Protein AF-A0A2M7DSC3-F1 (afdb_monomer_lite)

pLDDT: mean 79.33, std 16.42, range [44.81, 96.19]

Radius of gyration: 13.54 Å; chains: 1; bounding box: 28×28×34 Å

Sequence (85 aa):
MRILSIRKGFQADHSSTSYEFFAIDKPLTRSERENVAKLSSRARPTKRRVSFIYHGDWNDLPGGWEQLMEKYYDVMYSESYDWWT

Secondary structure (DSSP, 8-state):
------------SS-EEEEEEE-SSSPPPHHHHHHHHHH-TT----SSEEEEEEESSS-PPTT-SHHHHHHT-SEEEEEEE-S--

Foldseek 3Di:
DDDPDDDADDDDDFWKKKKKFFADPFFDDPVRLVVQCVQDVQWDDDRTMTMDIGGDPDDDRVPDCVVCCVPPGVDMDMYGYDPDD

Structure (mmCIF, N/CA/C/O backbone):
data_AF-A0A2M7DSC3-F1
#
_entry.id   AF-A0A2M7DSC3-F1
#
loop_
_atom_site.group_PDB
_atom_site.id
_atom_site.type_symbol
_atom_site.label_atom_id
_atom_site.label_alt_id
_atom_site.label_comp_id
_atom_site.label_asym_id
_atom_site.label_entity_id
_atom_site.label_seq_id
_atom_site.pdbx_PDB_ins_code
_atom_site.Cartn_x
_atom_site.Cartn_y
_atom_site.Cartn_z
_atom_site.occupancy
_atom_site.B_iso_or_equiv
_atom_site.auth_seq_id
_atom_site.auth_comp_id
_atom_site.auth_asym_id
_atom_site.auth_atom_id
_atom_site.pdbx_PDB_model_num
ATOM 1 N N . MET A 1 1 ? 6.882 -7.994 10.772 1.00 47.47 1 MET A N 1
ATOM 2 C CA . MET A 1 1 ? 6.050 -8.565 9.691 1.00 47.47 1 MET A CA 1
ATOM 3 C C . MET A 1 1 ? 6.833 -9.693 9.024 1.00 47.47 1 MET A C 1
ATOM 5 O O . MET A 1 1 ? 8.033 -9.529 8.853 1.00 47.47 1 MET A O 1
ATOM 9 N N . ARG A 1 2 ? 6.221 -10.855 8.748 1.00 50.91 2 ARG A N 1
ATOM 10 C CA . ARG A 1 2 ? 6.901 -12.036 8.173 1.00 50.91 2 ARG A CA 1
ATOM 11 C C . ARG A 1 2 ? 6.328 -12.298 6.780 1.00 50.91 2 ARG A C 1
ATOM 13 O O . ARG A 1 2 ? 5.148 -12.608 6.673 1.00 50.91 2 ARG A O 1
ATOM 20 N N . ILE A 1 3 ? 7.141 -12.163 5.734 1.00 58.22 3 ILE A N 1
ATOM 21 C CA . ILE A 1 3 ? 6.746 -12.524 4.364 1.00 58.22 3 ILE A CA 1
ATOM 22 C C . ILE A 1 3 ? 6.562 -14.046 4.320 1.00 58.22 3 ILE A C 1
ATOM 24 O O . ILE A 1 3 ? 7.485 -14.785 4.657 1.00 58.22 3 ILE A O 1
ATOM 28 N N . LEU A 1 4 ? 5.359 -14.512 3.967 1.00 68.81 4 LEU A N 1
ATOM 29 C CA . LEU A 1 4 ? 5.006 -15.936 4.025 1.00 68.81 4 LEU A CA 1
ATOM 30 C C . LEU A 1 4 ? 5.503 -16.725 2.805 1.00 68.81 4 LEU A C 1
ATOM 32 O O . LEU A 1 4 ? 5.858 -17.893 2.939 1.00 68.81 4 LEU A O 1
ATOM 36 N N . SER A 1 5 ? 5.525 -16.115 1.618 1.00 51.59 5 SER A N 1
ATOM 37 C CA . SER A 1 5 ? 5.991 -16.751 0.382 1.00 51.59 5 SER A CA 1
ATOM 38 C C . SER A 1 5 ? 6.173 -15.709 -0.723 1.00 51.59 5 SER A C 1
ATOM 40 O O . SER A 1 5 ? 5.407 -14.752 -0.791 1.00 51.59 5 SER A O 1
ATOM 42 N N . ILE A 1 6 ? 7.156 -15.918 -1.601 1.00 63.41 6 ILE A N 1
ATOM 43 C CA . ILE A 1 6 ? 7.319 -15.190 -2.865 1.00 63.41 6 ILE A CA 1
ATOM 44 C C . ILE A 1 6 ? 7.385 -16.250 -3.966 1.00 63.41 6 ILE A C 1
ATOM 46 O O . ILE A 1 6 ? 8.211 -17.161 -3.893 1.00 63.41 6 ILE A O 1
ATOM 50 N N . ARG A 1 7 ? 6.516 -16.154 -4.977 1.00 52.69 7 ARG A N 1
ATOM 51 C CA . ARG A 1 7 ? 6.532 -17.028 -6.160 1.00 52.69 7 ARG A CA 1
ATOM 52 C C . ARG A 1 7 ? 6.750 -16.178 -7.408 1.00 52.69 7 ARG A C 1
ATOM 54 O O . ARG A 1 7 ? 6.100 -15.152 -7.553 1.00 52.69 7 ARG A O 1
ATOM 61 N N . LYS A 1 8 ? 7.653 -16.613 -8.290 1.00 55.19 8 LYS A N 1
ATOM 62 C CA . LYS A 1 8 ? 7.930 -15.992 -9.594 1.00 55.19 8 LYS A CA 1
ATOM 63 C C . LYS A 1 8 ? 7.507 -16.978 -10.695 1.00 55.19 8 LYS A C 1
ATOM 65 O O . LYS A 1 8 ? 7.942 -18.125 -10.651 1.00 55.19 8 LYS A O 1
ATOM 70 N N . GLY A 1 9 ? 6.649 -16.569 -11.628 1.00 49.38 9 GLY A N 1
ATOM 71 C CA . GLY A 1 9 ? 6.235 -17.347 -12.812 1.00 49.38 9 GLY A CA 1
ATOM 72 C C . GLY A 1 9 ? 6.361 -16.492 -14.080 1.00 49.38 9 GLY A C 1
ATOM 73 O O . GLY A 1 9 ? 6.369 -15.271 -13.948 1.00 49.38 9 GLY A O 1
ATOM 74 N N . PHE A 1 10 ? 6.522 -17.094 -15.273 1.00 53.78 10 PHE A N 1
ATOM 75 C CA . PHE A 1 10 ? 6.916 -16.336 -16.476 1.00 53.78 10 PHE A CA 1
ATOM 76 C C . PHE A 1 10 ? 6.378 -16.855 -17.829 1.00 53.78 10 PHE A C 1
ATOM 78 O O . PHE A 1 10 ? 6.496 -18.047 -18.104 1.00 53.78 10 PHE A O 1
ATOM 85 N N . GLN A 1 11 ? 5.855 -15.932 -18.660 1.00 44.81 11 GLN A N 1
ATOM 86 C CA . GLN A 1 11 ? 6.067 -15.727 -20.118 1.00 44.81 11 GLN A CA 1
ATOM 87 C C . GLN A 1 11 ? 5.102 -14.625 -20.624 1.00 44.81 11 GLN A C 1
ATOM 89 O O . GLN A 1 11 ? 3.898 -14.857 -20.693 1.00 44.81 11 GLN A O 1
ATOM 94 N N . ALA A 1 12 ? 5.611 -13.438 -20.985 1.00 48.34 12 ALA A N 1
ATOM 95 C CA . ALA A 1 12 ? 4.852 -12.394 -21.694 1.00 48.34 12 ALA A CA 1
ATOM 96 C C . ALA A 1 12 ? 5.761 -11.579 -22.633 1.00 48.34 12 ALA A C 1
ATOM 98 O 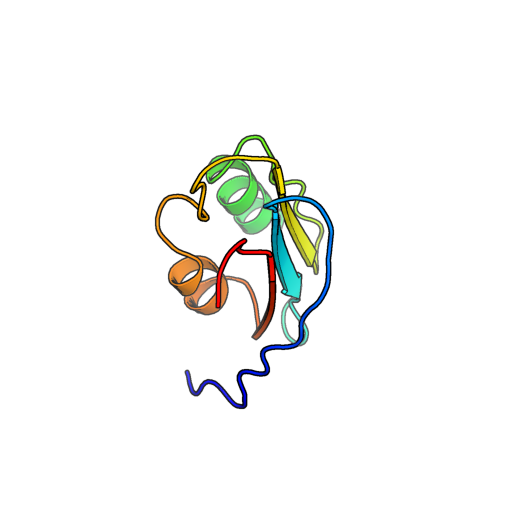O . ALA A 1 12 ? 6.983 -11.588 -22.493 1.00 48.34 12 ALA A O 1
ATOM 99 N N . ASP A 1 13 ? 5.153 -10.893 -23.597 1.00 51.16 13 ASP A N 1
ATOM 100 C CA . ASP A 1 13 ? 5.787 -10.208 -24.728 1.00 51.16 13 ASP A CA 1
ATOM 101 C C . ASP A 1 13 ? 6.157 -8.731 -24.472 1.00 51.16 13 ASP A C 1
ATOM 103 O O . ASP A 1 13 ? 6.750 -8.104 -25.347 1.00 51.16 13 ASP A O 1
ATOM 107 N N . HIS A 1 14 ? 5.900 -8.183 -23.274 1.00 54.41 14 HIS A N 1
ATOM 108 C CA . HIS A 1 14 ? 6.220 -6.792 -22.910 1.00 54.41 14 HIS A CA 1
ATOM 109 C C . HIS A 1 14 ? 6.773 -6.654 -21.482 1.00 54.41 14 HIS A C 1
ATOM 111 O O . HIS A 1 14 ? 6.266 -7.302 -20.564 1.00 54.41 14 HIS A O 1
ATOM 117 N N . SER A 1 15 ? 7.741 -5.746 -21.264 1.00 62.97 15 SER A N 1
ATOM 118 C CA . SER A 1 15 ? 8.194 -5.411 -19.910 1.00 62.97 15 SER A CA 1
ATOM 119 C C . SER A 1 15 ? 7.132 -4.599 -19.170 1.00 62.97 15 SER A C 1
ATOM 121 O O . SER A 1 15 ? 6.758 -3.483 -19.550 1.00 62.97 15 SER A O 1
ATOM 123 N N . SER A 1 16 ? 6.574 -5.194 -18.124 1.00 69.75 16 SER A N 1
ATOM 124 C CA . SER A 1 16 ? 5.583 -4.541 -17.278 1.00 69.75 16 SER A CA 1
ATOM 125 C C . SER A 1 16 ? 5.703 -5.037 -15.850 1.00 69.75 16 SER A C 1
ATOM 127 O O . SER A 1 16 ? 5.998 -6.209 -15.615 1.00 69.75 16 SER A O 1
ATOM 129 N N . THR A 1 17 ? 5.477 -4.130 -14.905 1.00 79.12 17 THR A N 1
ATOM 130 C CA . THR A 1 17 ? 5.415 -4.461 -13.483 1.00 79.12 17 THR A CA 1
ATOM 131 C C . THR A 1 17 ? 4.045 -4.066 -12.956 1.00 79.12 17 THR A C 1
ATOM 133 O O . THR A 1 17 ? 3.623 -2.909 -13.062 1.00 79.12 17 THR A O 1
ATOM 136 N N . SER A 1 18 ? 3.331 -5.037 -12.398 1.00 85.81 18 SER A N 1
ATOM 137 C CA . SER A 1 18 ? 2.062 -4.840 -11.712 1.00 85.81 18 SER A CA 1
ATOM 138 C C . SER A 1 18 ? 2.250 -5.092 -10.217 1.00 85.81 18 SER A C 1
ATOM 140 O O . SER A 1 18 ? 2.955 -6.011 -9.806 1.00 85.81 18 SER A O 1
ATOM 142 N N . TYR A 1 19 ? 1.615 -4.264 -9.394 1.00 89.31 19 TYR A N 1
ATOM 143 C CA . TYR A 1 19 ? 1.475 -4.503 -7.962 1.00 89.31 19 TYR A CA 1
ATOM 144 C C . TYR A 1 19 ? 0.004 -4.443 -7.592 1.00 89.31 19 TYR A C 1
ATOM 146 O O . TYR A 1 19 ? -0.702 -3.508 -7.978 1.00 89.31 19 TYR A O 1
ATOM 154 N N . GLU A 1 20 ? -0.446 -5.391 -6.783 1.00 92.25 20 GLU A N 1
ATOM 155 C CA . GLU A 1 20 ? -1.781 -5.408 -6.207 1.00 92.25 20 GLU A CA 1
ATOM 156 C C . GLU A 1 20 ? -1.676 -5.629 -4.699 1.00 92.25 20 GLU A C 1
ATOM 158 O O . GLU A 1 20 ? -1.024 -6.560 -4.232 1.00 92.25 20 GLU A O 1
ATOM 163 N N . PHE A 1 21 ? -2.304 -4.748 -3.927 1.00 94.06 21 PHE A N 1
ATOM 164 C CA . PHE A 1 21 ? -2.261 -4.784 -2.470 1.00 94.06 21 PHE A CA 1
ATOM 165 C C . PHE A 1 21 ? -3.654 -4.992 -1.906 1.00 94.06 21 PHE A C 1
ATOM 167 O O . PHE A 1 21 ? -4.610 -4.383 -2.390 1.00 94.06 21 PHE A O 1
ATOM 174 N N . PHE A 1 22 ? -3.759 -5.794 -0.850 1.00 94.75 22 PHE A N 1
ATOM 175 C CA . PHE A 1 22 ? -5.020 -6.145 -0.211 1.00 94.75 22 PHE A CA 1
ATOM 176 C C . PHE A 1 22 ? -4.960 -5.952 1.302 1.00 94.75 22 PHE A C 1
ATOM 178 O O . PHE A 1 22 ? -4.013 -6.379 1.960 1.00 94.75 22 PHE A O 1
ATOM 185 N N . ALA A 1 23 ? -6.003 -5.327 1.848 1.00 94.88 23 ALA A N 1
ATOM 186 C CA . ALA A 1 23 ? -6.243 -5.228 3.282 1.00 94.88 23 ALA A CA 1
ATOM 187 C C . ALA A 1 23 ? -7.362 -6.208 3.661 1.00 94.88 23 ALA A C 1
ATOM 189 O O . ALA A 1 23 ? -8.510 -6.067 3.215 1.00 94.88 23 ALA A O 1
ATOM 190 N N . ILE A 1 24 ? -7.005 -7.226 4.438 1.00 90.31 24 ILE A N 1
ATOM 191 C CA . ILE A 1 24 ? -7.871 -8.330 4.853 1.00 90.31 24 ILE A CA 1
ATOM 192 C C . ILE A 1 24 ? -8.549 -7.962 6.169 1.00 90.31 24 ILE A C 1
ATOM 194 O O . ILE A 1 24 ? -9.783 -7.946 6.243 1.00 90.31 24 ILE A O 1
ATOM 198 N N . ASP A 1 25 ? -7.744 -7.604 7.168 1.00 88.44 25 ASP A N 1
ATOM 199 C CA . ASP A 1 25 ? -8.218 -7.434 8.540 1.00 88.44 25 ASP A CA 1
ATOM 200 C C . ASP A 1 25 ? -8.808 -6.038 8.760 1.00 88.44 25 ASP A C 1
ATOM 202 O O . ASP A 1 25 ? -9.846 -5.879 9.408 1.00 88.44 25 ASP A O 1
ATOM 206 N N . LYS A 1 26 ? -8.161 -5.007 8.199 1.00 90.31 26 LYS A N 1
ATOM 207 C CA . LYS A 1 26 ? -8.476 -3.599 8.477 1.00 90.31 26 LYS A CA 1
ATOM 208 C C . LYS A 1 26 ? -8.699 -2.805 7.189 1.00 90.31 26 LYS A C 1
ATOM 210 O O . LYS A 1 26 ? -7.740 -2.417 6.532 1.00 90.31 26 LYS A O 1
ATOM 215 N N . PRO A 1 27 ? -9.959 -2.513 6.816 1.00 94.62 27 PRO A N 1
ATOM 216 C CA . PRO A 1 27 ? -10.235 -1.647 5.678 1.00 94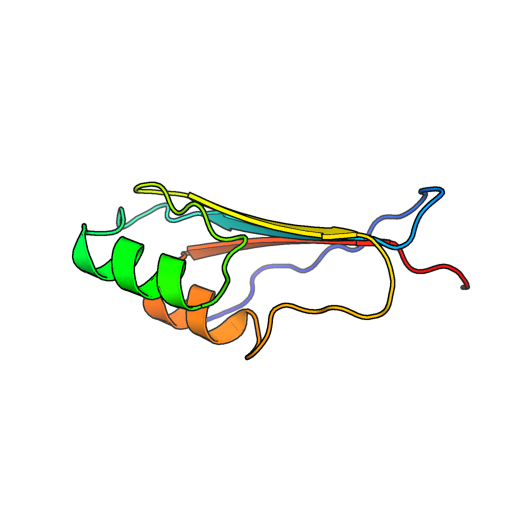.62 27 PRO A CA 1
ATOM 217 C C . PRO A 1 27 ? -9.692 -0.229 5.905 1.00 94.62 27 PRO A C 1
ATOM 219 O O . PRO A 1 27 ? -9.918 0.353 6.964 1.00 94.62 27 PRO A O 1
ATOM 222 N N . LEU A 1 28 ? -9.077 0.358 4.878 1.00 95.31 28 LEU A N 1
ATOM 223 C CA . LEU A 1 28 ? -8.519 1.705 4.920 1.00 95.31 28 LEU A CA 1
ATOM 224 C C . LEU A 1 28 ? -9.604 2.757 5.176 1.00 95.31 28 LEU A C 1
ATOM 226 O O . LEU A 1 28 ? -10.621 2.866 4.463 1.00 95.31 28 LEU A O 1
ATOM 230 N N . THR A 1 29 ? -9.317 3.613 6.146 1.00 96.19 29 THR A N 1
ATOM 231 C CA . THR A 1 29 ? -10.028 4.857 6.420 1.00 96.19 29 THR A CA 1
ATOM 232 C C . THR A 1 29 ? -9.889 5.838 5.255 1.00 96.19 29 THR A C 1
ATOM 234 O O . THR A 1 29 ? -9.097 5.670 4.327 1.00 96.19 29 THR A O 1
ATOM 237 N N . ARG A 1 30 ? -10.692 6.906 5.271 1.00 95.44 30 ARG A N 1
ATOM 238 C CA . ARG A 1 30 ? -10.622 7.941 4.233 1.00 95.44 30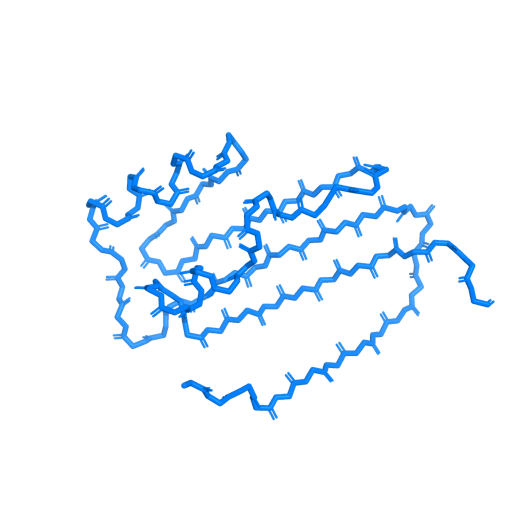 ARG A CA 1
ATOM 239 C C . ARG A 1 30 ? -9.242 8.612 4.177 1.00 95.44 30 ARG A C 1
ATOM 241 O O . ARG A 1 30 ? -8.716 8.771 3.083 1.00 95.44 30 ARG A O 1
ATOM 248 N N . SER A 1 31 ? -8.663 8.943 5.332 1.00 95.25 31 SER A N 1
ATOM 249 C CA . SER A 1 31 ? -7.349 9.593 5.410 1.00 95.25 31 SER A CA 1
ATOM 250 C C . SER A 1 31 ? -6.233 8.687 4.883 1.00 95.25 31 SER A C 1
ATOM 252 O O . SER A 1 31 ? -5.381 9.135 4.122 1.00 95.25 31 SER A O 1
ATOM 254 N N . GLU A 1 32 ? -6.276 7.391 5.198 1.00 94.75 32 GLU A N 1
ATOM 255 C CA . GLU A 1 32 ? -5.294 6.426 4.690 1.00 94.75 32 GLU A CA 1
ATOM 256 C C . GLU A 1 32 ? -5.378 6.283 3.170 1.00 94.75 32 GLU A C 1
ATOM 258 O O . GLU A 1 32 ? -4.349 6.295 2.498 1.00 94.75 32 GLU A O 1
ATOM 263 N N . ARG A 1 33 ? -6.590 6.247 2.597 1.00 95.12 33 ARG A N 1
ATOM 264 C CA . ARG A 1 33 ? -6.753 6.253 1.134 1.00 95.12 33 ARG A CA 1
ATOM 265 C C . ARG A 1 33 ? -6.209 7.528 0.497 1.00 95.12 33 ARG A C 1
ATOM 267 O O . ARG A 1 33 ? -5.583 7.450 -0.553 1.00 95.12 33 ARG A O 1
ATOM 274 N N . GLU A 1 34 ? -6.426 8.686 1.115 1.00 94.38 34 GLU A N 1
ATOM 275 C CA . GLU A 1 34 ? -5.877 9.958 0.632 1.00 94.38 34 GLU A CA 1
ATOM 276 C C . GLU A 1 34 ? -4.342 9.973 0.692 1.00 94.38 34 GLU A C 1
ATOM 278 O O . GLU A 1 34 ? -3.706 10.507 -0.212 1.00 94.38 34 GLU A O 1
ATOM 283 N N . ASN A 1 35 ? -3.732 9.344 1.700 1.00 92.56 35 ASN A N 1
ATOM 284 C CA . ASN A 1 35 ? -2.277 9.201 1.782 1.00 92.56 35 ASN A CA 1
ATOM 285 C C . ASN A 1 35 ? -1.734 8.252 0.710 1.00 92.56 35 ASN A C 1
ATOM 287 O O . ASN A 1 35 ? -0.788 8.608 0.012 1.00 92.56 35 ASN A O 1
ATOM 291 N N . VAL A 1 36 ? -2.365 7.089 0.513 1.00 91.56 36 VAL A N 1
ATOM 292 C CA . VAL A 1 36 ? -1.973 6.144 -0.545 1.00 91.56 36 VAL A CA 1
ATOM 293 C C . VAL A 1 36 ? -2.125 6.775 -1.934 1.00 91.56 36 VAL A C 1
ATOM 295 O O . VAL A 1 36 ? -1.261 6.596 -2.787 1.00 91.56 36 VAL A O 1
ATOM 298 N N . ALA A 1 37 ? -3.175 7.571 -2.159 1.00 91.75 37 ALA A N 1
ATOM 299 C CA . ALA A 1 37 ? -3.394 8.274 -3.423 1.00 91.75 37 ALA A CA 1
ATOM 300 C C . ALA A 1 37 ? -2.312 9.328 -3.736 1.00 91.75 37 ALA A C 1
ATOM 302 O O . ALA A 1 37 ? -2.098 9.651 -4.900 1.00 91.75 37 ALA A O 1
ATOM 303 N N . LYS A 1 38 ? -1.610 9.856 -2.722 1.00 90.06 38 LYS A N 1
ATOM 304 C CA . LYS A 1 38 ? -0.513 10.823 -2.911 1.00 90.06 38 LYS A CA 1
ATOM 305 C C . LYS A 1 38 ? 0.804 10.171 -3.336 1.00 90.06 38 LYS A C 1
ATOM 307 O O . LYS A 1 38 ? 1.656 10.869 -3.872 1.00 90.06 38 LYS A O 1
ATOM 312 N N . LEU A 1 39 ? 0.978 8.866 -3.108 1.00 84.75 39 LEU A N 1
ATOM 313 C CA . LEU A 1 39 ? 2.225 8.155 -3.425 1.00 84.75 39 LEU A CA 1
ATOM 314 C C . LEU A 1 39 ? 2.456 8.017 -4.933 1.00 84.75 39 LEU A C 1
ATOM 316 O O . LEU A 1 39 ? 3.592 7.981 -5.392 1.00 84.75 39 LEU A O 1
ATOM 320 N N . SER A 1 40 ? 1.382 7.932 -5.715 1.00 84.00 40 SER A N 1
ATOM 321 C CA . SER A 1 40 ? 1.463 7.830 -7.167 1.00 84.00 40 SER A CA 1
ATOM 322 C C . SER A 1 40 ? 0.180 8.335 -7.796 1.00 84.00 40 SER A C 1
ATOM 324 O O . SER A 1 40 ? -0.912 7.967 -7.370 1.00 84.00 40 SER A O 1
ATOM 326 N N . SER A 1 41 ? 0.303 9.074 -8.896 1.00 85.00 41 SER A N 1
ATOM 327 C CA . SER A 1 41 ? -0.841 9.461 -9.732 1.00 85.00 41 SER A CA 1
ATOM 328 C C . SER A 1 41 ? -1.603 8.260 -10.309 1.00 85.00 41 SER A C 1
ATOM 330 O O . SER A 1 41 ? -2.752 8.398 -10.727 1.00 85.00 41 SER A O 1
ATOM 332 N N . ARG A 1 42 ? -0.981 7.073 -10.320 1.00 86.56 42 ARG A N 1
ATOM 333 C CA . ARG A 1 42 ? -1.582 5.811 -10.777 1.00 86.56 42 ARG A CA 1
ATOM 334 C C . ARG A 1 42 ? -2.413 5.121 -9.690 1.00 86.56 42 ARG A C 1
ATOM 336 O O . ARG A 1 42 ? -3.190 4.224 -10.006 1.00 86.56 42 ARG A O 1
ATOM 343 N N . ALA A 1 43 ? -2.285 5.535 -8.429 1.00 89.06 43 ALA A N 1
ATOM 344 C CA . ALA A 1 43 ? -2.983 4.914 -7.314 1.00 89.06 43 ALA A CA 1
ATOM 345 C C . ALA A 1 43 ? -4.469 5.300 -7.304 1.00 89.06 43 ALA A C 1
ATOM 347 O O . ALA A 1 43 ? -4.831 6.467 -7.147 1.00 89.06 43 ALA A O 1
ATOM 348 N N . ARG A 1 44 ? -5.351 4.300 -7.382 1.00 90.44 44 ARG A N 1
ATOM 349 C CA . ARG A 1 44 ? -6.793 4.456 -7.121 1.00 90.44 44 ARG A CA 1
ATOM 350 C C . ARG A 1 44 ? -7.215 3.583 -5.934 1.00 90.44 44 ARG A C 1
ATOM 352 O O . ARG A 1 44 ? -7.846 2.544 -6.135 1.00 90.44 44 ARG A O 1
ATOM 359 N N . PRO A 1 45 ? -6.836 3.952 -4.695 1.00 93.12 45 PRO A N 1
ATOM 360 C CA . PRO A 1 45 ? -7.088 3.124 -3.525 1.00 93.12 45 PRO A CA 1
ATOM 361 C C . PRO A 1 45 ? -8.579 3.068 -3.183 1.00 93.12 45 PRO A C 1
ATOM 363 O O . PRO A 1 45 ? -9.263 4.079 -3.026 1.00 93.12 45 PRO A O 1
ATOM 366 N N . THR A 1 46 ? -9.073 1.850 -3.013 1.00 95.50 46 THR A N 1
ATOM 367 C CA . THR A 1 46 ? -10.377 1.545 -2.422 1.00 95.50 46 THR A CA 1
ATOM 368 C C . THR A 1 46 ? -10.215 1.273 -0.925 1.00 95.50 46 THR A C 1
ATOM 370 O O . THR A 1 46 ? -9.123 1.367 -0.373 1.00 95.50 46 THR A O 1
ATOM 373 N N . LYS A 1 47 ? -11.301 0.916 -0.230 1.00 95.62 47 LYS A N 1
ATOM 374 C CA . LYS A 1 47 ? -11.229 0.528 1.189 1.00 95.62 47 LYS A CA 1
ATOM 375 C C . LYS A 1 47 ? -10.345 -0.696 1.446 1.00 95.62 47 LYS A C 1
ATOM 377 O O . LYS A 1 47 ? -9.921 -0.876 2.574 1.00 95.62 47 LYS A O 1
ATOM 382 N N . ARG A 1 48 ? -10.130 -1.569 0.462 1.00 95.81 48 ARG A N 1
ATOM 383 C CA . ARG A 1 48 ? -9.428 -2.845 0.687 1.00 95.81 48 ARG A CA 1
ATOM 384 C C . ARG A 1 48 ? -8.351 -3.161 -0.331 1.00 95.81 48 ARG A C 1
ATOM 386 O O . ARG A 1 48 ? -7.692 -4.179 -0.191 1.00 95.81 48 ARG A O 1
ATOM 393 N N . ARG A 1 49 ? -8.203 -2.335 -1.362 1.00 95.31 49 ARG A N 1
ATOM 394 C CA . ARG A 1 49 ? -7.329 -2.641 -2.487 1.00 95.31 49 ARG A CA 1
ATOM 395 C C . ARG A 1 49 ? -6.770 -1.395 -3.136 1.00 95.31 49 ARG A C 1
ATOM 397 O O . ARG A 1 49 ? -7.526 -0.444 -3.345 1.00 95.31 49 ARG A O 1
ATOM 404 N N . VAL A 1 50 ? -5.516 -1.464 -3.558 1.00 94.81 50 VAL A N 1
ATOM 405 C CA . VAL A 1 50 ? -4.930 -0.562 -4.554 1.00 94.81 50 VAL A CA 1
ATOM 406 C C . VAL A 1 50 ? -4.109 -1.379 -5.545 1.00 94.81 50 VAL A C 1
ATOM 408 O O . VAL A 1 50 ? -3.526 -2.397 -5.174 1.00 94.81 50 VAL A O 1
ATOM 411 N N . SER A 1 51 ? -4.080 -0.935 -6.796 1.00 91.88 51 SER A N 1
ATOM 412 C CA . SER A 1 51 ? -3.222 -1.500 -7.829 1.00 91.88 51 SER A CA 1
ATOM 413 C C . SER A 1 51 ? -2.356 -0.422 -8.464 1.00 91.88 51 SER A C 1
ATOM 415 O O . SER A 1 51 ? -2.748 0.746 -8.553 1.00 91.88 51 SER A O 1
ATOM 417 N N . PHE A 1 52 ? -1.175 -0.837 -8.904 1.00 89.00 52 PHE A N 1
ATOM 418 C CA . PHE A 1 52 ? -0.241 -0.033 -9.674 1.00 89.00 52 PHE A CA 1
ATOM 419 C C . PHE A 1 52 ? 0.169 -0.838 -10.899 1.00 89.00 52 PHE A C 1
ATOM 421 O O . PHE A 1 52 ? 0.492 -2.016 -10.781 1.00 89.00 52 PHE A O 1
ATOM 428 N N . ILE A 1 53 ? 0.134 -0.206 -12.069 1.00 86.00 53 ILE A N 1
ATOM 429 C CA . ILE A 1 53 ? 0.531 -0.830 -13.329 1.00 86.00 53 ILE A CA 1
ATOM 430 C C . ILE A 1 53 ? 1.550 0.089 -13.992 1.00 86.00 53 ILE A C 1
ATOM 432 O O . ILE A 1 53 ? 1.274 1.272 -14.227 1.00 86.00 53 ILE A O 1
ATOM 436 N N . TYR A 1 54 ? 2.725 -0.463 -14.264 1.00 82.25 54 TYR A N 1
ATOM 437 C CA . TYR A 1 54 ? 3.827 0.194 -14.946 1.00 82.25 54 TYR A CA 1
ATOM 438 C C . TYR A 1 54 ? 4.076 -0.526 -16.272 1.00 82.25 54 TYR A C 1
ATOM 440 O O . TYR A 1 54 ? 4.319 -1.731 -16.297 1.00 82.25 54 TYR A O 1
ATOM 448 N N . HIS A 1 55 ? 3.970 0.217 -17.374 1.00 76.62 55 HIS A N 1
ATOM 449 C CA . HIS A 1 55 ? 4.220 -0.269 -18.729 1.00 76.62 55 HIS A CA 1
ATOM 450 C C . HIS A 1 55 ? 5.536 0.320 -19.232 1.00 76.62 55 HIS A C 1
ATOM 452 O O . HIS A 1 55 ? 5.648 1.547 -19.250 1.00 76.62 55 HIS A O 1
ATOM 458 N N . GLY A 1 56 ? 6.467 -0.528 -19.677 1.00 64.19 56 GLY A N 1
ATOM 459 C CA . GLY A 1 56 ? 7.730 -0.107 -20.282 1.00 64.19 56 GLY A CA 1
ATOM 460 C C . GLY A 1 56 ? 8.733 0.496 -19.290 1.00 64.19 56 GLY A C 1
ATOM 461 O O . GLY A 1 56 ? 8.370 1.257 -18.394 1.00 64.19 56 GLY A O 1
ATOM 462 N N . ASP A 1 57 ? 9.998 0.124 -19.488 1.00 51.22 57 ASP A N 1
ATOM 463 C CA . ASP A 1 57 ? 11.223 0.606 -18.834 1.00 51.22 57 ASP A CA 1
ATOM 464 C C . ASP A 1 57 ? 11.195 0.739 -17.305 1.00 51.22 57 ASP A C 1
ATOM 466 O O . ASP A 1 57 ? 10.669 1.710 -16.770 1.00 51.22 57 ASP A O 1
ATOM 470 N N . TRP A 1 58 ? 11.853 -0.215 -16.629 1.00 55.22 58 TRP A N 1
ATOM 471 C CA . TRP A 1 58 ? 12.521 -0.106 -15.313 1.00 55.22 58 TRP A CA 1
ATOM 472 C C . TRP A 1 58 ? 11.836 0.747 -14.228 1.00 55.22 58 TRP A C 1
ATOM 474 O O . TRP A 1 58 ? 12.502 1.363 -13.397 1.00 55.22 58 TRP A O 1
ATOM 484 N N . ASN A 1 59 ? 10.507 0.800 -14.223 1.00 61.59 59 ASN A N 1
ATOM 485 C CA . ASN A 1 59 ? 9.747 1.628 -13.301 1.00 61.59 59 ASN A CA 1
ATOM 486 C C . ASN A 1 59 ? 9.160 0.749 -12.203 1.00 61.59 59 ASN A C 1
ATOM 488 O O . ASN A 1 59 ? 8.093 0.156 -12.361 1.00 61.59 59 ASN A O 1
ATOM 492 N N . ASP A 1 60 ? 9.867 0.705 -11.079 1.00 72.06 60 ASP A N 1
ATOM 493 C CA . ASP A 1 60 ? 9.337 0.185 -9.825 1.00 72.06 60 ASP A CA 1
ATOM 494 C C . ASP A 1 60 ? 8.508 1.243 -9.088 1.00 72.06 60 ASP A C 1
ATOM 496 O O . ASP A 1 60 ? 8.535 2.444 -9.387 1.00 72.06 60 ASP A O 1
ATOM 500 N N . LEU A 1 61 ? 7.745 0.783 -8.095 1.00 77.88 61 LEU A N 1
ATOM 501 C CA . LEU A 1 61 ? 6.957 1.658 -7.239 1.00 77.88 61 LEU A CA 1
ATOM 502 C C . LEU A 1 61 ? 7.888 2.649 -6.507 1.00 77.88 61 LEU A C 1
ATOM 504 O O . LEU A 1 61 ? 8.752 2.222 -5.735 1.00 77.88 61 LEU A O 1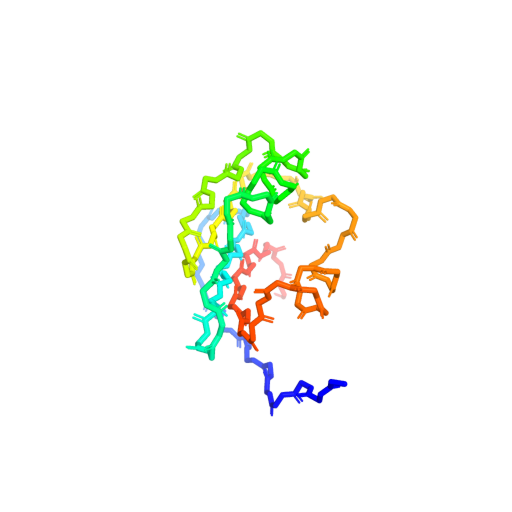
ATOM 508 N N . PRO A 1 62 ? 7.744 3.971 -6.726 1.00 73.88 62 PRO A N 1
ATOM 509 C CA . PRO A 1 62 ? 8.662 4.951 -6.163 1.00 73.88 62 PRO A CA 1
ATOM 510 C C . PRO A 1 62 ? 8.571 4.945 -4.635 1.00 73.88 62 PRO A C 1
ATOM 512 O O . PRO A 1 62 ? 7.492 5.105 -4.067 1.00 73.88 62 PRO A O 1
ATOM 515 N N . GLY A 1 63 ? 9.717 4.764 -3.975 1.00 76.75 63 GLY A N 1
ATOM 516 C CA . GLY A 1 63 ? 9.795 4.630 -2.517 1.00 76.75 63 GLY A CA 1
ATOM 517 C C . GLY A 1 63 ? 9.586 3.209 -1.981 1.00 76.75 63 GLY A C 1
ATOM 518 O O . GLY A 1 63 ? 9.598 3.039 -0.763 1.00 76.75 63 GLY A O 1
ATOM 519 N N . GLY A 1 64 ? 9.443 2.212 -2.863 1.00 81.50 64 GLY A N 1
ATOM 520 C CA . GLY A 1 64 ? 9.304 0.805 -2.492 1.00 81.50 64 GLY A CA 1
ATOM 521 C C . GLY A 1 64 ? 7.898 0.431 -2.018 1.00 81.50 64 GLY A C 1
ATOM 522 O O . GLY A 1 64 ? 7.093 1.270 -1.605 1.00 81.50 64 GLY A O 1
ATOM 523 N N . TRP A 1 65 ? 7.574 -0.858 -2.096 1.00 87.69 65 TRP A N 1
ATOM 524 C CA . TRP A 1 65 ? 6.273 -1.397 -1.683 1.00 87.69 65 TRP A CA 1
ATOM 525 C C . TRP A 1 65 ? 6.198 -1.690 -0.177 1.00 87.69 65 TRP A C 1
ATOM 527 O O . TRP A 1 65 ? 5.114 -1.897 0.370 1.00 87.69 65 TRP A O 1
ATOM 537 N N . GLU A 1 66 ? 7.331 -1.689 0.520 1.00 88.75 66 GLU A N 1
ATOM 538 C CA . GLU A 1 66 ? 7.456 -2.100 1.916 1.00 88.75 66 GLU A CA 1
ATOM 539 C C . GLU A 1 66 ? 6.623 -1.215 2.845 1.00 88.75 66 GLU A C 1
ATOM 541 O O . GLU A 1 66 ? 5.920 -1.721 3.718 1.00 88.75 66 GLU A O 1
ATOM 546 N N . GLN A 1 67 ? 6.622 0.102 2.617 1.00 88.12 67 GLN A N 1
ATOM 547 C CA . GLN A 1 67 ? 5.852 1.040 3.441 1.00 88.12 67 GLN A CA 1
ATOM 548 C C . GLN A 1 67 ? 4.338 0.848 3.295 1.00 88.12 67 GLN A C 1
ATOM 550 O O . GLN A 1 67 ? 3.589 1.095 4.242 1.00 88.12 67 GLN A O 1
ATOM 555 N N . LEU A 1 68 ? 3.880 0.412 2.116 1.00 90.06 68 LEU A N 1
ATOM 556 C CA . LEU A 1 68 ? 2.471 0.100 1.879 1.00 90.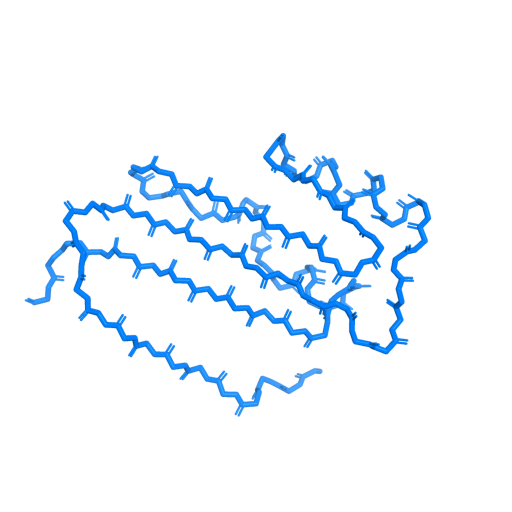06 68 LEU A CA 1
ATOM 557 C C . LEU A 1 68 ? 2.047 -1.116 2.703 1.00 90.06 68 LEU A C 1
ATOM 559 O O . LEU A 1 68 ? 0.978 -1.099 3.312 1.00 90.06 68 LEU A O 1
ATOM 563 N N . MET A 1 69 ? 2.905 -2.131 2.760 1.00 91.62 69 MET A N 1
ATOM 564 C CA . MET A 1 69 ? 2.677 -3.342 3.545 1.00 91.62 69 MET A CA 1
ATOM 565 C C . MET A 1 69 ? 2.767 -3.084 5.049 1.00 91.62 69 MET A C 1
ATOM 567 O O . MET A 1 69 ? 1.945 -3.563 5.816 1.00 91.62 69 MET A O 1
ATOM 571 N N . GLU A 1 70 ? 3.730 -2.281 5.495 1.00 91.19 70 GLU A N 1
ATOM 572 C CA . GLU A 1 70 ? 3.888 -1.999 6.922 1.00 91.19 70 GLU A CA 1
ATOM 573 C C . GLU A 1 70 ? 2.694 -1.227 7.504 1.00 91.19 70 GLU A C 1
ATOM 575 O O . GLU A 1 70 ? 2.301 -1.457 8.648 1.00 91.19 70 GLU A O 1
ATOM 580 N N . LYS A 1 71 ? 2.123 -0.298 6.728 1.00 90.62 71 LYS A N 1
ATOM 581 C CA . LYS A 1 71 ? 1.145 0.669 7.245 1.00 90.62 71 LYS A CA 1
ATOM 582 C C . LYS A 1 71 ? -0.297 0.386 6.851 1.00 90.62 71 LYS A C 1
ATOM 584 O O . LYS A 1 71 ? -1.189 0.766 7.606 1.00 90.62 71 LYS A O 1
ATOM 589 N N . TYR A 1 72 ? -0.540 -0.195 5.676 1.00 92.69 72 TYR A N 1
ATOM 590 C CA . TYR A 1 72 ? -1.874 -0.159 5.067 1.00 92.69 72 TYR A CA 1
ATOM 591 C C . TYR A 1 72 ? -2.402 -1.510 4.583 1.00 92.69 72 TYR A C 1
ATOM 593 O O . TYR A 1 72 ? -3.620 -1.670 4.524 1.00 92.69 72 TYR A O 1
ATOM 601 N N . TYR A 1 73 ? -1.540 -2.456 4.207 1.00 94.00 73 TYR A N 1
ATOM 602 C CA . TYR A 1 73 ? -1.959 -3.674 3.513 1.00 94.00 73 TYR A CA 1
ATOM 603 C C . TYR A 1 73 ? -1.325 -4.933 4.096 1.00 94.00 73 TYR A C 1
ATOM 605 O O . TYR A 1 73 ? -0.171 -4.940 4.502 1.00 94.00 73 TYR A O 1
ATOM 613 N N . ASP A 1 74 ? -2.078 -6.026 4.077 1.00 92.50 74 ASP A N 1
ATOM 614 C CA . ASP A 1 74 ? -1.669 -7.299 4.671 1.00 92.50 74 ASP A CA 1
ATOM 615 C C . ASP A 1 74 ? -1.032 -8.231 3.631 1.00 92.50 74 ASP A C 1
ATOM 617 O O . ASP A 1 74 ? -0.166 -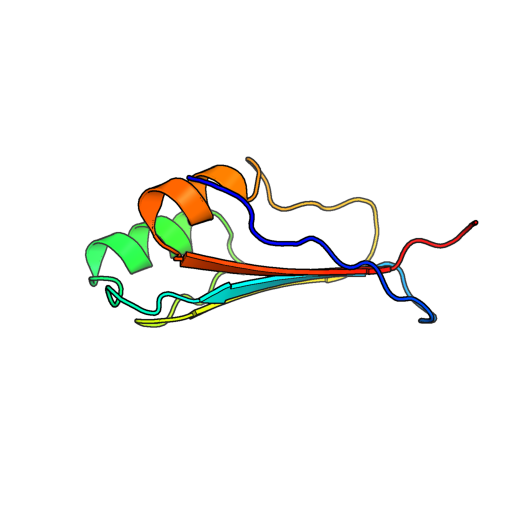9.048 3.951 1.00 92.50 74 ASP A O 1
ATOM 621 N N . VAL A 1 75 ? -1.453 -8.104 2.367 1.00 93.00 75 VAL A N 1
ATOM 622 C CA . VAL A 1 75 ? -1.007 -8.943 1.249 1.00 93.00 75 VAL A CA 1
ATOM 623 C C . VAL A 1 75 ? -0.604 -8.072 0.067 1.00 93.00 75 VAL A C 1
ATOM 625 O O . VAL A 1 75 ? -1.335 -7.160 -0.313 1.00 93.00 75 VAL A O 1
ATOM 628 N N . MET A 1 76 ? 0.530 -8.412 -0.545 1.00 91.81 76 MET A N 1
ATOM 629 C CA . MET A 1 76 ? 0.966 -7.884 -1.832 1.00 91.81 76 MET A CA 1
ATOM 630 C C . MET A 1 76 ? 1.126 -9.038 -2.815 1.00 91.81 76 MET A C 1
ATOM 632 O O . MET A 1 76 ? 1.738 -10.060 -2.503 1.00 91.81 76 MET A O 1
ATOM 636 N N . TYR A 1 77 ? 0.611 -8.824 -4.013 1.00 87.81 77 TYR A N 1
ATOM 637 C CA . TYR A 1 77 ? 0.912 -9.585 -5.209 1.00 87.81 77 TYR A CA 1
ATOM 638 C C . TYR A 1 77 ? 1.679 -8.685 -6.178 1.00 87.81 77 TYR A C 1
ATOM 640 O O . TYR A 1 77 ? 1.341 -7.510 -6.322 1.00 87.81 77 TYR A O 1
ATOM 648 N N . SER A 1 78 ? 2.713 -9.214 -6.825 1.00 85.19 78 SER A N 1
ATOM 649 C CA . SER A 1 78 ? 3.447 -8.482 -7.854 1.00 85.19 78 SER A CA 1
ATOM 650 C C . SER A 1 78 ? 3.789 -9.394 -9.014 1.00 85.19 78 SER A C 1
ATOM 652 O O . SER A 1 78 ? 4.307 -10.492 -8.795 1.00 85.19 78 SER A O 1
ATOM 654 N N . GLU A 1 79 ? 3.586 -8.907 -10.228 1.00 79.31 79 GLU A N 1
ATOM 655 C CA . GLU A 1 79 ? 4.070 -9.547 -11.446 1.00 79.31 79 GLU A CA 1
ATOM 656 C C . GLU A 1 79 ? 5.078 -8.613 -12.085 1.00 79.31 79 GLU A C 1
ATOM 658 O O . GLU A 1 79 ? 4.826 -7.419 -12.215 1.00 79.31 79 GLU A O 1
ATOM 663 N N . SER A 1 80 ? 6.226 -9.150 -12.470 1.00 72.81 80 SER A N 1
ATOM 664 C CA . SER A 1 80 ? 7.212 -8.416 -13.247 1.00 72.81 80 SER A CA 1
ATOM 665 C C . SER A 1 80 ? 7.598 -9.280 -14.427 1.00 72.81 80 SER A C 1
ATOM 667 O O . SER A 1 80 ? 7.927 -10.459 -14.262 1.00 72.81 80 SER A O 1
ATOM 669 N N . TYR A 1 81 ? 7.509 -8.685 -15.607 1.00 70.19 81 TYR A N 1
ATOM 670 C CA . TYR A 1 81 ? 7.916 -9.285 -16.858 1.00 70.19 81 TYR A CA 1
ATOM 671 C C . TYR A 1 81 ? 9.220 -8.613 -17.277 1.00 70.19 81 TYR A C 1
ATOM 673 O O . TYR A 1 81 ? 9.216 -7.443 -17.648 1.00 70.19 81 TYR A O 1
ATOM 681 N N . ASP A 1 82 ? 10.331 -9.335 -17.182 1.00 58.28 82 ASP A N 1
ATOM 682 C CA . ASP A 1 82 ? 11.628 -8.915 -17.698 1.00 58.28 82 ASP A CA 1
ATOM 683 C C . ASP A 1 82 ? 11.990 -9.703 -18.967 1.00 58.28 82 ASP A C 1
ATOM 685 O O . ASP A 1 82 ? 11.738 -10.907 -19.059 1.00 58.28 82 ASP A O 1
ATOM 689 N N . TRP A 1 83 ? 12.568 -9.043 -19.969 1.00 63.81 83 TRP A N 1
ATOM 690 C CA . TRP A 1 83 ? 13.151 -9.767 -21.102 1.00 63.81 83 TRP A CA 1
ATOM 691 C C . TRP A 1 83 ? 14.587 -10.152 -20.735 1.00 63.81 83 TRP A C 1
ATOM 693 O O . TRP A 1 83 ? 15.314 -9.324 -20.197 1.00 63.81 83 TRP A O 1
ATOM 703 N N . TRP A 1 84 ? 14.981 -11.378 -21.101 1.00 47.41 84 TRP A N 1
ATOM 704 C CA . TRP A 1 84 ? 16.261 -12.061 -20.831 1.00 47.41 84 TRP A CA 1
ATOM 705 C C . TRP A 1 84 ? 16.356 -12.828 -19.497 1.00 47.41 84 TRP A C 1
ATOM 707 O O . TRP A 1 84 ? 16.611 -12.272 -18.433 1.00 47.41 84 TRP A O 1
ATOM 717 N N . THR A 1 85 ? 16.246 -14.159 -19.591 1.00 47.12 85 THR A N 1
ATOM 718 C CA . THR A 1 85 ? 17.025 -15.117 -18.781 1.00 47.12 85 THR A CA 1
ATOM 719 C C . THR A 1 85 ? 17.763 -16.051 -19.727 1.00 47.12 85 THR A C 1
ATOM 721 O O . THR A 1 85 ? 17.176 -16.362 -20.790 1.00 47.12 85 THR A O 1
#